Protein AF-A0A537L1P7-F1 (afdb_monomer_lite)

Structure (mmCIF, N/CA/C/O backbone):
data_AF-A0A537L1P7-F1
#
_entry.id   AF-A0A537L1P7-F1
#
loop_
_atom_site.group_PDB
_atom_site.id
_atom_site.type_symbol
_atom_site.label_atom_id
_atom_site.label_alt_id
_atom_site.label_comp_id
_atom_site.label_asym_id
_atom_site.label_entity_id
_atom_site.label_seq_id
_atom_site.pdbx_PDB_ins_code
_atom_site.Cartn_x
_atom_site.Cartn_y
_atom_site.Cartn_z
_atom_site.occupancy
_atom_site.B_iso_or_equiv
_atom_site.auth_seq_id
_atom_site.auth_comp_id
_atom_site.auth_asym_id
_atom_site.auth_atom_id
_atom_site.pdbx_PDB_model_num
ATOM 1 N N . MET A 1 1 ? -12.212 50.849 -47.424 1.00 45.28 1 MET A N 1
ATOM 2 C CA . MET A 1 1 ? -11.414 49.731 -46.872 1.00 45.28 1 MET A CA 1
ATOM 3 C C . MET A 1 1 ? -10.154 50.328 -46.261 1.00 45.28 1 MET A C 1
ATOM 5 O O . MET A 1 1 ? -9.350 50.866 -47.006 1.00 45.28 1 MET A O 1
ATOM 9 N N . ALA A 1 2 ? -10.036 50.374 -44.932 1.00 50.75 2 ALA A N 1
ATOM 10 C CA . ALA A 1 2 ? -8.919 51.045 -44.259 1.00 50.75 2 ALA A CA 1
ATOM 11 C C . ALA A 1 2 ? -7.825 50.034 -43.878 1.00 50.75 2 ALA A C 1
ATOM 13 O O . ALA A 1 2 ? -8.076 49.097 -43.120 1.00 50.75 2 ALA A O 1
ATOM 14 N N . LEU A 1 3 ? -6.625 50.243 -44.423 1.00 60.22 3 LEU A N 1
ATOM 15 C CA . LEU A 1 3 ? -5.389 49.530 -44.101 1.00 60.22 3 LEU A CA 1
ATOM 16 C C . LEU A 1 3 ? -4.932 49.916 -42.686 1.00 60.22 3 LEU A C 1
ATOM 18 O O . LEU A 1 3 ? -4.795 51.102 -42.387 1.00 60.22 3 LEU A O 1
ATOM 22 N N . ARG A 1 4 ? -4.678 48.932 -41.815 1.00 58.47 4 ARG A N 1
ATOM 23 C CA . ARG A 1 4 ? -4.035 49.171 -40.512 1.00 58.47 4 ARG A CA 1
ATOM 24 C C . ARG A 1 4 ? -2.513 48.997 -40.651 1.00 58.47 4 ARG A C 1
ATOM 26 O O . ARG A 1 4 ? -2.092 47.979 -41.197 1.00 58.47 4 ARG A O 1
ATOM 33 N N . PRO A 1 5 ? -1.692 49.957 -40.186 1.00 54.78 5 PRO A N 1
ATOM 34 C CA . PRO A 1 5 ? -0.239 49.901 -40.324 1.00 54.78 5 PRO A CA 1
ATOM 35 C C . PRO A 1 5 ? 0.422 48.920 -39.343 1.00 54.78 5 PRO A C 1
ATOM 37 O O . PRO A 1 5 ? -0.018 48.750 -38.206 1.00 54.78 5 PRO A O 1
ATOM 40 N N . ALA A 1 6 ? 1.515 48.309 -39.810 1.00 58.06 6 ALA A N 1
ATOM 41 C CA . ALA A 1 6 ? 2.354 47.362 -39.086 1.00 58.06 6 ALA A CA 1
ATOM 42 C C . ALA A 1 6 ? 2.992 47.983 -37.833 1.00 58.06 6 ALA A C 1
ATOM 44 O O . ALA A 1 6 ? 3.644 49.030 -37.885 1.00 58.06 6 ALA A O 1
ATOM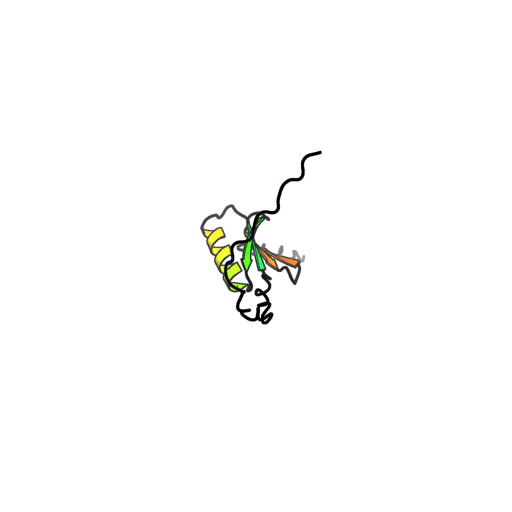 45 N N . THR A 1 7 ? 2.829 47.307 -36.699 1.00 55.47 7 THR A N 1
ATOM 46 C CA . THR A 1 7 ? 3.464 47.668 -35.431 1.00 55.47 7 THR A CA 1
ATOM 47 C C . THR A 1 7 ? 4.912 47.173 -35.436 1.00 55.47 7 THR A C 1
ATOM 49 O O . THR A 1 7 ? 5.176 45.988 -35.621 1.00 55.47 7 THR A O 1
ATOM 52 N N . LYS A 1 8 ? 5.861 48.098 -35.263 1.00 51.09 8 LYS A N 1
ATOM 53 C CA . LYS A 1 8 ? 7.302 47.827 -35.170 1.00 51.09 8 LYS A CA 1
ATOM 54 C C . LYS A 1 8 ? 7.605 46.966 -33.937 1.00 51.09 8 LYS A C 1
ATOM 56 O O . LYS A 1 8 ? 7.298 47.372 -32.819 1.00 51.09 8 LYS A O 1
ATOM 61 N N . MET A 1 9 ? 8.250 45.818 -34.151 1.00 45.19 9 MET A N 1
ATOM 62 C CA . MET A 1 9 ? 8.900 45.032 -33.099 1.00 45.19 9 MET A CA 1
ATOM 63 C C . MET A 1 9 ? 9.978 45.879 -32.410 1.00 45.19 9 MET A C 1
ATOM 65 O O . MET A 1 9 ? 10.794 46.518 -33.077 1.00 45.19 9 MET A O 1
ATOM 69 N N . LYS A 1 10 ? 10.001 45.855 -31.074 1.00 40.78 10 LYS A N 1
ATOM 70 C CA . LYS A 1 10 ? 11.146 46.283 -30.266 1.00 40.78 10 LYS A CA 1
ATOM 71 C C . LYS A 1 10 ? 11.672 45.054 -29.526 1.00 40.78 10 LYS A C 1
ATOM 73 O O . LYS A 1 10 ? 10.900 44.301 -28.942 1.00 40.78 10 LYS A O 1
ATOM 78 N N . ALA A 1 11 ? 12.974 44.852 -29.674 1.00 47.19 11 ALA A N 1
ATOM 79 C CA . ALA A 1 11 ? 13.737 43.657 -29.357 1.00 47.19 11 ALA A CA 1
ATOM 80 C C . ALA A 1 11 ? 13.741 43.257 -27.873 1.00 47.19 11 ALA A C 1
ATOM 82 O O . ALA A 1 11 ? 13.735 44.124 -26.997 1.00 47.19 11 ALA A O 1
ATOM 83 N N . LYS A 1 12 ? 13.914 41.952 -27.624 1.00 39.56 12 LYS A N 1
ATOM 84 C CA . LYS A 1 12 ? 14.741 41.460 -26.519 1.00 39.56 12 LYS A CA 1
ATOM 85 C C . LYS A 1 12 ? 15.386 40.113 -26.882 1.00 39.56 12 LYS A C 1
ATOM 87 O O . LYS A 1 12 ? 14.669 39.150 -27.098 1.00 39.56 12 LYS A O 1
ATOM 92 N N . GLU A 1 13 ? 16.720 40.153 -26.953 1.00 43.12 13 GLU A N 1
ATOM 93 C CA . GLU A 1 13 ? 17.728 39.090 -26.769 1.00 43.12 13 GLU A CA 1
ATOM 94 C C . GLU A 1 13 ? 17.557 37.740 -27.508 1.00 43.12 13 GLU A C 1
ATOM 96 O O . GLU A 1 13 ? 16.608 37.008 -27.230 1.00 43.12 13 GLU A O 1
ATOM 101 N N . PRO A 1 14 ? 18.511 37.329 -28.372 1.00 43.44 14 PRO A N 1
ATOM 102 C CA . PRO A 1 14 ? 18.578 35.951 -28.834 1.00 43.44 14 PRO A CA 1
ATOM 103 C C . PRO A 1 14 ? 19.054 35.056 -27.686 1.00 43.44 14 PRO A C 1
ATOM 105 O O . PRO A 1 14 ? 20.199 35.115 -27.244 1.00 43.44 14 PRO A O 1
ATOM 108 N N . GLU A 1 15 ? 18.105 34.276 -27.183 1.00 50.84 15 GLU A N 1
ATOM 109 C CA . GLU A 1 15 ? 18.220 32.854 -26.865 1.00 50.84 15 GLU A CA 1
ATOM 110 C C . GLU A 1 15 ? 19.630 32.287 -27.103 1.00 50.84 15 GLU A C 1
ATOM 112 O O . GLU A 1 15 ? 19.950 31.762 -28.167 1.00 50.84 15 GLU A O 1
ATOM 117 N N . ILE A 1 16 ? 20.493 32.403 -26.090 1.00 46.72 16 ILE A N 1
ATOM 118 C CA . ILE A 1 16 ? 21.641 31.512 -25.984 1.00 46.72 16 ILE A CA 1
ATOM 119 C C . ILE A 1 16 ? 21.026 30.171 -25.623 1.00 46.72 16 ILE A C 1
ATOM 121 O O . ILE A 1 16 ? 20.604 29.957 -24.483 1.00 46.72 16 ILE A O 1
ATOM 125 N N . GLU A 1 17 ? 20.910 29.328 -26.649 1.00 54.50 17 GLU A N 1
ATOM 126 C CA . GLU A 1 17 ? 20.679 27.897 -26.560 1.00 54.50 17 GLU A CA 1
ATOM 127 C C . GLU A 1 17 ? 21.530 27.348 -25.416 1.00 54.50 17 GLU A C 1
ATOM 129 O O . GLU A 1 17 ? 22.716 27.055 -25.552 1.00 54.50 17 GLU A O 1
ATOM 134 N N . THR A 1 18 ? 20.906 27.206 -24.252 1.00 49.59 18 THR A N 1
ATOM 135 C CA . THR A 1 18 ? 21.300 26.126 -23.369 1.00 49.59 18 THR A CA 1
ATOM 136 C C . THR A 1 18 ? 20.930 24.879 -24.152 1.00 49.59 18 THR A C 1
ATOM 138 O O . THR A 1 18 ? 19.759 24.743 -24.528 1.00 49.59 18 THR A O 1
ATOM 141 N N . PRO A 1 19 ? 21.890 23.993 -24.473 1.00 46.09 19 PRO A N 1
ATOM 142 C CA . PRO A 1 19 ? 21.541 22.703 -25.022 1.00 46.09 19 PRO A CA 1
ATOM 143 C C . PRO A 1 19 ? 20.528 22.112 -24.049 1.00 46.09 19 PRO A C 1
ATOM 145 O O . PRO A 1 19 ? 20.842 21.884 -22.878 1.00 46.09 19 PRO A O 1
ATOM 148 N N . ARG A 1 20 ? 19.279 21.962 -24.502 1.00 46.88 20 ARG A N 1
ATOM 149 C CA . ARG A 1 20 ? 18.295 21.130 -23.821 1.00 46.88 20 ARG A CA 1
ATOM 150 C C . ARG A 1 20 ? 18.825 19.734 -23.983 1.00 46.88 20 ARG A C 1
ATOM 152 O O . ARG A 1 20 ? 18.495 19.046 -24.940 1.00 46.88 20 ARG A O 1
ATOM 159 N N . ASP A 1 21 ? 19.740 19.401 -23.100 1.00 49.72 21 ASP A N 1
ATOM 160 C CA . ASP A 1 21 ? 20.311 18.098 -22.984 1.00 49.72 21 ASP A CA 1
ATOM 161 C C . ASP A 1 21 ? 19.125 17.130 -22.798 1.00 49.72 21 ASP A C 1
ATOM 163 O O . ASP A 1 21 ? 18.397 17.226 -21.805 1.00 49.72 21 ASP A O 1
ATOM 167 N N . PRO A 1 22 ? 18.819 16.267 -23.786 1.00 52.62 22 PRO A N 1
ATOM 168 C CA . PRO A 1 22 ? 17.754 15.293 -23.657 1.00 52.62 22 PRO A CA 1
ATOM 169 C C . PRO A 1 22 ? 18.291 14.053 -22.933 1.00 52.62 22 PRO A C 1
ATOM 171 O O . PRO A 1 22 ? 17.852 12.938 -23.216 1.00 52.62 22 PRO A O 1
ATOM 174 N N . THR A 1 23 ? 19.273 14.193 -22.040 1.00 51.16 23 THR A N 1
ATOM 175 C CA . THR A 1 23 ? 19.767 13.067 -21.265 1.00 51.16 23 THR A CA 1
ATOM 176 C C . THR A 1 23 ? 18.984 12.971 -19.968 1.00 51.16 23 THR A C 1
ATOM 178 O O . THR A 1 23 ? 18.800 13.913 -19.200 1.00 51.16 23 THR A O 1
ATOM 181 N N . HIS A 1 24 ? 18.498 11.755 -19.741 1.00 52.75 24 HIS A N 1
ATOM 182 C CA . HIS A 1 24 ? 17.816 11.314 -18.539 1.00 52.75 24 HIS A CA 1
ATOM 183 C C . HIS A 1 24 ? 16.347 11.750 -18.453 1.00 52.75 24 HIS A C 1
ATOM 185 O O . HIS A 1 24 ? 15.913 12.445 -17.534 1.00 52.75 24 HIS A O 1
ATOM 191 N N . GLN A 1 25 ? 15.524 11.094 -19.283 1.00 61.12 25 GLN A N 1
ATOM 192 C CA . GLN A 1 25 ? 14.426 10.303 -18.716 1.00 61.12 25 GLN A CA 1
ATOM 193 C C . GLN A 1 25 ? 14.973 9.547 -17.493 1.00 61.12 25 GLN A C 1
ATOM 195 O O . GLN A 1 25 ? 15.423 8.405 -17.591 1.00 61.12 25 GLN A O 1
ATOM 200 N N . ARG A 1 26 ? 15.027 10.196 -16.326 1.00 51.62 26 ARG A N 1
ATOM 201 C CA . ARG A 1 26 ? 15.175 9.485 -15.066 1.00 51.62 26 ARG A CA 1
ATOM 202 C C . ARG A 1 26 ? 13.937 8.616 -15.032 1.00 51.62 26 ARG A C 1
ATOM 204 O O . ARG A 1 26 ? 12.847 9.150 -14.836 1.00 51.62 26 ARG A O 1
ATOM 211 N N . LYS A 1 27 ? 14.097 7.322 -15.338 1.00 55.16 27 LYS A N 1
ATOM 212 C CA . LYS A 1 27 ? 13.103 6.293 -15.048 1.00 55.16 27 LYS A CA 1
ATOM 213 C C . LYS A 1 27 ? 12.642 6.605 -13.634 1.00 55.16 27 LYS A C 1
ATOM 215 O O . LYS A 1 27 ? 13.416 6.429 -12.693 1.00 55.16 27 LYS A O 1
ATOM 220 N N . LYS A 1 28 ? 11.460 7.217 -13.495 1.00 59.12 28 LYS A N 1
ATOM 221 C CA . LYS A 1 28 ? 10.843 7.359 -12.181 1.00 59.12 28 LYS A CA 1
ATOM 222 C C . LYS A 1 28 ? 10.823 5.928 -11.659 1.00 59.12 28 LYS A C 1
ATOM 224 O O . LYS A 1 28 ? 10.426 5.065 -12.445 1.00 59.12 28 LYS A O 1
ATOM 229 N N . PRO A 1 29 ? 11.374 5.656 -10.465 1.00 57.69 29 PRO A N 1
ATOM 230 C CA . PRO A 1 29 ? 11.396 4.298 -9.952 1.00 57.69 29 PRO A CA 1
ATOM 231 C C . PRO A 1 29 ? 9.963 3.797 -10.064 1.00 57.69 29 PRO A C 1
ATOM 233 O O . PRO A 1 29 ? 9.063 4.457 -9.548 1.00 57.69 29 PRO A O 1
ATOM 236 N N . GLU A 1 30 ? 9.760 2.769 -10.890 1.00 64.06 30 GLU A N 1
ATOM 237 C CA . GLU A 1 30 ? 8.430 2.283 -11.233 1.00 64.06 30 GLU A CA 1
ATOM 238 C C . GLU A 1 30 ? 7.728 2.038 -9.905 1.00 64.06 30 GLU A C 1
ATOM 240 O O . GLU A 1 30 ? 8.225 1.278 -9.071 1.00 64.06 30 GLU A O 1
ATOM 245 N N . GLU A 1 31 ? 6.673 2.808 -9.636 1.00 77.06 31 GLU A N 1
ATOM 246 C CA . GLU A 1 31 ? 5.970 2.764 -8.362 1.00 77.06 31 GLU A CA 1
ATOM 247 C C . GLU A 1 31 ? 5.173 1.460 -8.327 1.00 77.06 31 GLU A C 1
ATOM 249 O O . GLU A 1 31 ? 3.972 1.431 -8.592 1.00 77.06 31 GLU A O 1
ATOM 254 N N . ARG A 1 32 ? 5.898 0.365 -8.087 1.00 89.31 32 ARG A N 1
ATOM 255 C CA . ARG A 1 32 ? 5.432 -1.010 -8.187 1.00 89.31 32 ARG A CA 1
ATOM 256 C C . ARG A 1 32 ? 4.336 -1.289 -7.174 1.00 89.31 32 ARG A C 1
ATOM 258 O O . ARG A 1 32 ? 3.368 -1.958 -7.513 1.00 89.31 32 ARG A O 1
ATOM 265 N N . TYR A 1 33 ? 4.473 -0.758 -5.963 1.00 91.50 33 TYR A N 1
ATOM 266 C CA . TYR A 1 33 ? 3.609 -1.069 -4.833 1.00 91.50 33 TYR A CA 1
ATOM 267 C C . TYR A 1 33 ? 2.676 0.094 -4.519 1.00 91.50 33 TYR A C 1
ATOM 269 O O . TYR A 1 33 ? 3.118 1.198 -4.209 1.00 91.50 33 TYR A O 1
ATOM 277 N N . TRP A 1 34 ? 1.372 -0.138 -4.548 1.00 92.50 34 TRP A N 1
ATOM 278 C CA . TRP A 1 34 ? 0.354 0.847 -4.203 1.00 92.50 34 TRP A CA 1
ATOM 279 C C . TRP A 1 34 ? -0.283 0.485 -2.872 1.00 92.50 34 TRP A C 1
ATOM 281 O O . TRP A 1 34 ? -0.903 -0.563 -2.725 1.00 92.50 34 TRP A O 1
ATOM 291 N N . LEU A 1 35 ? -0.169 1.379 -1.898 1.00 94.19 35 LEU A N 1
ATOM 292 C CA . LEU A 1 35 ? -0.870 1.250 -0.634 1.00 94.19 35 LEU A CA 1
ATOM 293 C C . LEU A 1 35 ? -2.325 1.677 -0.823 1.00 94.19 35 LEU A C 1
ATOM 295 O O . LEU A 1 35 ? -2.625 2.853 -1.060 1.00 94.19 35 LEU A O 1
ATOM 299 N N . GLN A 1 36 ? -3.221 0.710 -0.707 1.00 94.19 36 GLN A N 1
ATOM 300 C CA . GLN A 1 36 ? -4.657 0.878 -0.801 1.00 94.19 36 GLN A CA 1
ATOM 301 C C . GLN A 1 36 ? -5.278 0.880 0.596 1.00 94.19 36 GLN A C 1
ATOM 303 O O . GLN A 1 36 ? -5.014 0.007 1.419 1.00 94.19 36 GLN A O 1
ATOM 308 N N . VAL A 1 37 ? -6.126 1.869 0.855 1.00 92.88 37 VAL A N 1
ATOM 309 C CA . VAL A 1 37 ? -6.970 1.938 2.051 1.00 92.88 37 VAL A CA 1
ATOM 310 C C . VAL A 1 37 ? -8.411 1.917 1.577 1.00 92.88 37 VAL A C 1
ATOM 312 O O . VAL A 1 37 ? -8.792 2.757 0.764 1.00 92.88 37 VAL A O 1
ATOM 315 N N . ASP A 1 38 ? -9.184 0.927 2.016 1.00 90.12 38 ASP A N 1
ATOM 316 C CA . ASP A 1 38 ? -10.563 0.688 1.572 1.00 90.12 38 ASP A CA 1
ATOM 317 C C . ASP A 1 38 ? -10.693 0.666 0.037 1.00 90.12 38 ASP A C 1
ATOM 319 O O . ASP A 1 38 ? -11.588 1.264 -0.557 1.00 90.12 38 ASP A O 1
ATOM 323 N N . ARG A 1 39 ? -9.755 -0.030 -0.624 1.00 87.19 39 ARG A N 1
ATOM 324 C CA . ARG A 1 39 ? -9.638 -0.148 -2.095 1.00 87.19 39 ARG A CA 1
ATOM 325 C C . ARG A 1 39 ? -9.307 1.163 -2.823 1.00 87.19 39 ARG A C 1
ATOM 327 O O . ARG A 1 39 ? -9.275 1.184 -4.051 1.00 87.19 39 ARG A O 1
ATOM 334 N N . GLN A 1 40 ? -9.009 2.240 -2.100 1.00 91.88 40 GLN A N 1
ATOM 335 C CA . GLN A 1 40 ? -8.532 3.496 -2.669 1.00 91.88 40 GLN A CA 1
ATOM 336 C C . GLN A 1 40 ? -7.009 3.591 -2.554 1.00 91.88 40 GLN A C 1
ATOM 338 O O . GLN A 1 40 ? -6.460 3.521 -1.456 1.00 91.88 40 GLN A O 1
ATOM 343 N N . THR A 1 41 ? -6.320 3.823 -3.672 1.00 90.50 41 THR A N 1
ATOM 344 C CA . THR A 1 41 ? -4.875 4.082 -3.669 1.00 90.50 41 THR A CA 1
ATOM 345 C C . THR A 1 41 ? -4.577 5.387 -2.929 1.00 90.50 41 THR A C 1
ATOM 347 O O . THR A 1 41 ? -4.980 6.463 -3.368 1.00 90.50 41 THR A O 1
ATOM 350 N N . LYS A 1 42 ? -3.883 5.296 -1.791 1.00 89.50 42 LYS A N 1
ATOM 351 C CA . LYS A 1 42 ? -3.476 6.453 -0.978 1.00 89.50 42 LYS A CA 1
ATOM 352 C C . LYS A 1 42 ? -2.064 6.910 -1.294 1.00 89.50 42 LYS A C 1
ATOM 354 O O . LYS A 1 42 ? -1.801 8.109 -1.324 1.00 89.50 42 LYS A O 1
ATOM 359 N N . LYS A 1 43 ? -1.154 5.956 -1.469 1.00 88.69 43 LYS A N 1
ATOM 360 C CA . LYS A 1 43 ? 0.261 6.200 -1.741 1.00 88.69 43 LYS A CA 1
ATOM 361 C C . LYS A 1 43 ? 0.801 5.122 -2.657 1.00 88.69 43 LYS A C 1
ATOM 363 O O . LYS A 1 43 ? 0.303 4.001 -2.668 1.00 88.69 43 LYS A O 1
ATOM 368 N N . SER A 1 44 ? 1.846 5.469 -3.377 1.00 89.44 44 SER A N 1
ATOM 369 C CA . SER A 1 44 ? 2.575 4.587 -4.265 1.00 89.44 44 SER A CA 1
ATOM 370 C C . SER A 1 44 ? 4.047 4.581 -3.845 1.00 89.44 44 SER A C 1
ATOM 372 O O . SER A 1 44 ? 4.578 5.571 -3.338 1.00 89.44 44 SER A O 1
ATOM 374 N N . PHE A 1 45 ? 4.680 3.420 -3.951 1.00 89.94 45 PHE A N 1
ATOM 375 C CA . PHE A 1 45 ? 6.009 3.129 -3.435 1.00 89.94 45 PHE A CA 1
ATOM 376 C C . PHE A 1 45 ? 6.769 2.270 -4.445 1.00 89.94 45 PHE A C 1
ATOM 378 O O . PHE A 1 45 ? 6.198 1.418 -5.123 1.00 89.94 45 PHE A O 1
ATOM 385 N N . ALA A 1 46 ? 8.083 2.465 -4.518 1.00 88.75 46 ALA A N 1
ATOM 386 C CA . ALA A 1 46 ? 8.954 1.653 -5.367 1.00 88.75 46 ALA A CA 1
ATOM 387 C C . ALA A 1 46 ? 9.311 0.295 -4.735 1.00 88.75 46 ALA A C 1
ATOM 389 O O . ALA A 1 46 ? 9.637 -0.656 -5.439 1.00 88.75 46 ALA A O 1
ATOM 390 N N . THR A 1 47 ? 9.265 0.196 -3.403 1.00 88.12 47 THR A N 1
ATOM 391 C CA . THR A 1 47 ? 9.680 -0.988 -2.641 1.00 88.12 47 THR A CA 1
ATOM 392 C C . THR A 1 47 ? 8.612 -1.402 -1.625 1.00 88.12 47 THR A C 1
ATOM 394 O O . THR A 1 47 ? 7.829 -0.575 -1.158 1.00 88.12 47 THR A O 1
ATOM 397 N N . LEU A 1 48 ? 8.587 -2.694 -1.283 1.00 87.12 48 LEU A N 1
ATOM 398 C CA . LEU A 1 48 ? 7.614 -3.283 -0.357 1.00 87.12 48 LEU A CA 1
ATOM 399 C C . LEU A 1 48 ? 7.781 -2.818 1.106 1.00 87.12 48 LEU A C 1
ATOM 401 O O . LEU A 1 48 ? 6.769 -2.465 1.709 1.00 87.12 48 LEU A O 1
ATOM 405 N N . PRO A 1 49 ? 9.000 -2.744 1.687 1.00 90.06 49 PRO A N 1
ATOM 406 C CA . PRO A 1 49 ? 9.176 -2.369 3.094 1.00 90.06 49 PRO A CA 1
ATOM 407 C C . PRO A 1 49 ? 8.516 -1.036 3.501 1.00 90.06 49 PRO A C 1
ATOM 409 O O . PRO A 1 49 ? 7.743 -1.039 4.458 1.00 90.06 49 PRO A O 1
ATOM 412 N N . PRO A 1 50 ? 8.702 0.090 2.776 1.00 89.44 50 PRO A N 1
ATOM 413 C CA . PRO A 1 50 ? 8.056 1.349 3.149 1.00 89.44 50 PRO A CA 1
ATOM 414 C C . PRO A 1 50 ? 6.536 1.329 2.938 1.00 89.44 50 PRO A C 1
ATOM 416 O O . PRO A 1 50 ? 5.812 2.021 3.655 1.00 89.44 50 PRO A O 1
ATOM 419 N N . ALA A 1 51 ? 6.034 0.539 1.982 1.00 89.56 51 ALA A N 1
ATOM 420 C CA . ALA A 1 51 ? 4.597 0.350 1.803 1.00 89.56 51 ALA A CA 1
ATOM 421 C C . ALA A 1 51 ? 3.988 -0.405 2.996 1.00 89.56 51 ALA A C 1
ATOM 423 O O . ALA A 1 51 ? 2.911 -0.036 3.468 1.00 89.56 51 ALA A O 1
ATOM 424 N N . GLN A 1 52 ? 4.700 -1.410 3.515 1.00 90.94 52 GLN A N 1
ATOM 425 C CA . GLN A 1 52 ? 4.301 -2.174 4.695 1.00 90.94 52 GLN A CA 1
ATOM 426 C C . GLN A 1 52 ? 4.312 -1.319 5.960 1.00 90.94 52 GLN A C 1
ATOM 428 O O . GLN A 1 52 ? 3.292 -1.254 6.642 1.00 90.94 52 GLN A O 1
ATOM 433 N N . GLU A 1 53 ? 5.393 -0.587 6.230 1.00 92.12 53 GLU A N 1
ATOM 434 C CA . GLU A 1 53 ? 5.470 0.313 7.389 1.00 92.12 53 GLU A CA 1
ATOM 435 C C . GLU A 1 53 ? 4.362 1.375 7.366 1.00 92.12 53 GLU A C 1
ATOM 437 O O . GLU A 1 53 ? 3.688 1.613 8.372 1.00 92.12 53 GLU A O 1
ATOM 442 N N . ALA A 1 54 ? 4.121 1.990 6.202 1.00 91.25 54 ALA A N 1
ATOM 443 C CA . ALA A 1 54 ? 3.039 2.953 6.039 1.00 91.25 54 ALA A CA 1
ATOM 444 C C . ALA A 1 54 ? 1.663 2.307 6.258 1.00 91.25 54 ALA A C 1
ATOM 446 O O . ALA A 1 54 ? 0.787 2.922 6.870 1.00 91.25 54 ALA A O 1
ATOM 447 N N . GLY A 1 55 ? 1.473 1.072 5.790 1.00 91.69 55 GLY A N 1
ATOM 448 C CA . GLY A 1 55 ? 0.236 0.330 5.987 1.00 91.69 55 GLY A CA 1
ATOM 449 C C . GLY A 1 55 ? -0.018 -0.034 7.449 1.00 91.69 55 GLY A C 1
ATOM 450 O O . GLY A 1 55 ? -1.123 0.172 7.952 1.00 91.69 55 GLY A O 1
ATOM 451 N N . GLU A 1 56 ? 1.009 -0.497 8.160 1.00 91.50 56 GLU A N 1
ATOM 452 C CA . GLU A 1 56 ? 0.936 -0.806 9.590 1.00 91.50 56 GLU A CA 1
ATOM 453 C C . GLU A 1 56 ? 0.631 0.438 10.425 1.00 91.50 56 GLU A C 1
ATOM 455 O O . GLU A 1 56 ? -0.176 0.381 11.353 1.00 91.50 56 GLU A O 1
ATOM 460 N N . LEU A 1 57 ? 1.240 1.579 10.091 1.00 92.50 57 LEU A N 1
ATOM 461 C CA . LEU A 1 57 ? 0.998 2.837 10.791 1.00 92.50 57 LEU A CA 1
ATOM 462 C C . LEU A 1 57 ? -0.454 3.308 10.620 1.00 92.50 57 LEU A C 1
ATOM 464 O O . LEU A 1 57 ? -1.086 3.717 11.595 1.00 92.50 57 LEU A O 1
ATOM 468 N N . ILE A 1 58 ? -1.010 3.182 9.410 1.00 90.12 58 ILE A N 1
ATOM 469 C CA . ILE A 1 58 ? -2.426 3.478 9.147 1.00 90.12 58 ILE A CA 1
ATOM 470 C C . ILE A 1 58 ? -3.328 2.508 9.907 1.00 90.12 58 ILE A C 1
ATOM 472 O O . ILE A 1 58 ? -4.292 2.950 10.524 1.00 90.12 58 ILE A O 1
ATOM 476 N N . LYS A 1 59 ? -3.014 1.209 9.913 1.00 89.56 59 LYS A N 1
ATOM 477 C CA . LYS A 1 59 ? -3.825 0.200 10.605 1.00 89.56 59 LYS A CA 1
ATOM 478 C C . LYS A 1 59 ? -3.827 0.400 12.124 1.00 89.56 59 LYS A C 1
ATOM 480 O O . LYS A 1 59 ? -4.869 0.238 12.752 1.00 89.56 59 LYS A O 1
ATOM 485 N N . LYS A 1 60 ? -2.697 0.822 12.705 1.00 89.69 60 LYS A N 1
ATOM 486 C CA . LYS A 1 60 ? -2.585 1.206 14.125 1.00 89.69 60 LYS A CA 1
ATOM 487 C C . LYS A 1 60 ? -3.407 2.456 14.450 1.00 89.69 60 LYS A C 1
ATOM 489 O O . LYS A 1 60 ? -4.076 2.486 15.477 1.00 89.69 60 LYS A O 1
ATOM 494 N N . ALA A 1 61 ? -3.374 3.473 13.586 1.00 92.06 61 ALA A N 1
ATOM 495 C CA . ALA A 1 61 ? -4.145 4.705 13.773 1.00 92.06 61 ALA A CA 1
ATOM 496 C C . ALA A 1 61 ? -5.654 4.509 13.534 1.00 92.06 61 ALA A C 1
ATOM 498 O O . ALA A 1 61 ? -6.482 5.143 14.188 1.00 92.06 61 ALA A O 1
ATOM 499 N N . HIS A 1 62 ? -6.012 3.625 12.604 1.00 90.44 62 HIS A N 1
ATOM 500 C CA . HIS A 1 62 ? -7.378 3.374 12.164 1.00 90.44 62 HIS A CA 1
ATOM 501 C C . HIS A 1 62 ? -7.636 1.859 12.053 1.00 90.44 62 HIS A C 1
ATOM 503 O O . HIS A 1 62 ? -7.589 1.295 10.962 1.00 90.44 62 HIS A O 1
ATOM 509 N N . PRO A 1 63 ? -7.967 1.166 13.157 1.00 87.88 63 PRO A N 1
ATOM 510 C CA . PRO A 1 63 ? -8.180 -0.285 13.138 1.00 87.88 63 PRO A CA 1
ATOM 511 C C . PRO A 1 63 ? -9.336 -0.732 12.234 1.00 87.88 63 PRO A C 1
ATOM 513 O O . PRO A 1 63 ? -9.322 -1.846 11.713 1.00 87.88 63 PRO A O 1
ATOM 516 N N . VAL A 1 64 ? -10.322 0.148 12.029 1.00 89.75 64 VAL A N 1
ATOM 517 C CA . VAL A 1 64 ? -11.531 -0.117 11.237 1.00 89.75 64 VAL A CA 1
ATOM 518 C C . VAL A 1 64 ? -11.243 -0.204 9.735 1.00 89.75 64 VAL A C 1
ATOM 520 O O . VAL A 1 64 ? -11.934 -0.945 9.043 1.00 89.75 64 VAL A O 1
ATOM 523 N N . VAL A 1 65 ? -10.232 0.505 9.216 1.00 90.75 65 VAL A N 1
ATOM 524 C CA . VAL A 1 65 ? -9.993 0.548 7.762 1.00 90.75 65 VAL A CA 1
ATOM 525 C C . VAL A 1 65 ? -9.268 -0.704 7.280 1.00 90.75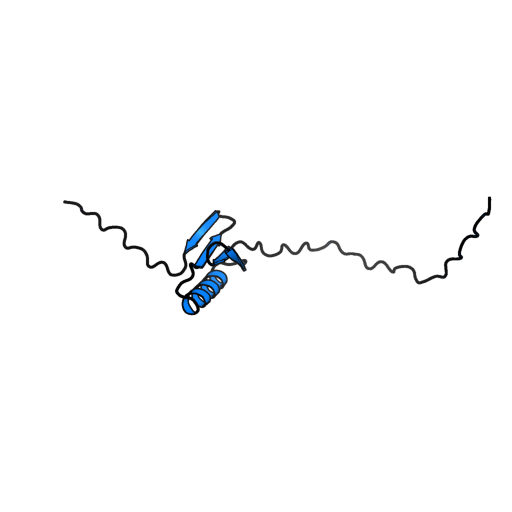 65 VAL A C 1
ATOM 527 O O . VAL A 1 65 ? -8.415 -1.271 7.977 1.00 90.75 65 VAL A O 1
ATOM 530 N N . GLN A 1 66 ? -9.584 -1.144 6.067 1.00 90.94 66 GLN A N 1
ATOM 531 C CA . GLN A 1 66 ? -8.870 -2.231 5.412 1.00 90.94 66 GLN A CA 1
ATOM 532 C C . GLN A 1 66 ? -7.655 -1.658 4.686 1.00 90.94 66 GLN A C 1
ATOM 534 O O . GLN A 1 66 ? -7.794 -0.812 3.805 1.00 90.94 66 GLN A O 1
ATOM 539 N N . VAL A 1 67 ? -6.461 -2.126 5.050 1.00 93.56 67 VAL A N 1
ATOM 540 C CA . VAL A 1 67 ? -5.206 -1.684 4.436 1.00 93.56 67 VAL A CA 1
ATOM 541 C C . VAL A 1 67 ? -4.605 -2.833 3.643 1.00 93.56 67 VAL A C 1
ATOM 543 O O . VAL A 1 67 ? -4.466 -3.942 4.159 1.00 93.56 67 VAL A O 1
ATOM 546 N N . SER A 1 68 ? -4.253 -2.577 2.389 1.00 93.56 68 SER A N 1
ATOM 547 C CA . SER A 1 68 ? -3.675 -3.576 1.501 1.00 93.56 68 SER A CA 1
ATOM 548 C C . SER A 1 68 ? -2.602 -2.972 0.598 1.00 93.56 68 SER A C 1
ATOM 550 O O . SER A 1 68 ? -2.625 -1.782 0.297 1.00 93.56 68 SER A O 1
ATOM 552 N N . ILE A 1 69 ? -1.629 -3.776 0.191 1.00 93.62 69 ILE A N 1
ATOM 553 C CA . ILE A 1 69 ? -0.559 -3.390 -0.724 1.00 93.62 69 ILE A CA 1
ATOM 554 C C . ILE A 1 69 ? -0.801 -4.110 -2.036 1.00 93.62 69 ILE A C 1
ATOM 556 O O . ILE A 1 69 ? -0.743 -5.334 -2.098 1.00 93.62 69 ILE A O 1
ATOM 560 N N . TYR A 1 70 ? -1.046 -3.336 -3.080 1.00 93.19 70 TYR A N 1
ATOM 561 C CA . TYR A 1 70 ? -1.196 -3.832 -4.432 1.00 93.19 70 TYR A CA 1
ATOM 562 C C . TYR A 1 70 ? 0.150 -3.791 -5.156 1.00 93.19 70 TYR A C 1
ATOM 564 O O . TYR A 1 70 ? 0.737 -2.720 -5.298 1.00 93.19 70 TYR A O 1
ATOM 572 N N . ASP A 1 71 ? 0.641 -4.936 -5.612 1.00 91.38 71 ASP A N 1
ATOM 573 C CA . ASP A 1 71 ? 1.769 -5.023 -6.534 1.00 91.38 71 ASP A CA 1
ATOM 574 C C . ASP A 1 71 ? 1.245 -4.909 -7.969 1.00 91.38 71 ASP A C 1
ATOM 576 O O . ASP A 1 71 ? 0.475 -5.745 -8.433 1.00 91.38 71 ASP A O 1
ATOM 580 N N . SER A 1 72 ? 1.649 -3.857 -8.674 1.00 88.12 72 SER A N 1
ATOM 581 C CA . SER A 1 72 ? 1.257 -3.592 -10.061 1.00 88.12 72 SER A CA 1
ATOM 582 C C . SER A 1 72 ? 1.951 -4.483 -11.093 1.00 88.12 72 SER A C 1
ATOM 584 O O . SER A 1 72 ? 1.462 -4.572 -12.217 1.00 88.12 72 SER 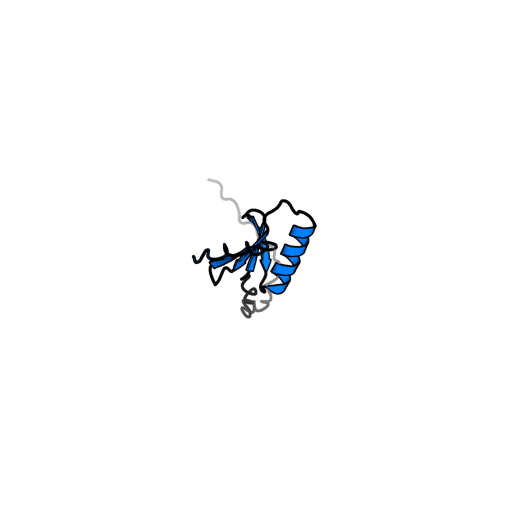A O 1
ATOM 586 N N . VAL A 1 73 ? 3.055 -5.143 -10.734 1.00 88.31 73 VAL A N 1
ATOM 587 C CA . VAL A 1 73 ? 3.778 -6.072 -11.616 1.00 88.31 73 VAL A CA 1
ATOM 588 C C . VAL A 1 73 ? 3.148 -7.456 -11.545 1.00 88.31 73 VAL A C 1
ATOM 590 O O . VAL A 1 73 ? 2.830 -8.040 -12.577 1.00 88.31 73 VAL A O 1
ATOM 593 N N . ASP A 1 74 ? 2.924 -7.956 -10.330 1.00 87.94 74 ASP A N 1
ATOM 594 C CA . ASP A 1 74 ? 2.311 -9.271 -10.116 1.00 87.94 74 ASP A CA 1
ATOM 595 C C . ASP A 1 74 ? 0.771 -9.215 -10.113 1.00 87.94 74 ASP A C 1
ATOM 597 O O . ASP A 1 74 ? 0.109 -10.251 -10.125 1.00 87.94 74 ASP A O 1
ATOM 601 N N . CYS A 1 75 ? 0.184 -8.011 -10.106 1.00 87.12 75 CYS A N 1
ATOM 602 C CA . CYS A 1 75 ? -1.256 -7.762 -9.952 1.00 87.12 75 CYS A CA 1
ATOM 603 C C . CYS A 1 75 ? -1.853 -8.411 -8.686 1.00 87.12 75 CYS A C 1
ATOM 605 O O . CYS A 1 75 ? -3.028 -8.785 -8.656 1.00 87.12 75 CYS A O 1
ATOM 607 N N . VAL A 1 76 ? -1.046 -8.545 -7.627 1.00 89.44 76 VAL A N 1
ATOM 608 C CA . VAL A 1 76 ? -1.419 -9.187 -6.357 1.00 89.44 76 VAL A CA 1
ATOM 609 C C . VAL A 1 76 ? -1.751 -8.132 -5.313 1.00 89.44 76 VAL A C 1
ATOM 611 O O . VAL A 1 76 ? -1.073 -7.116 -5.209 1.00 89.44 76 VAL A O 1
ATOM 614 N N . ASN A 1 77 ? -2.779 -8.386 -4.502 1.00 91.19 77 ASN A N 1
ATOM 615 C CA . ASN A 1 77 ? -3.127 -7.536 -3.370 1.00 91.19 77 ASN A CA 1
ATOM 616 C C . ASN A 1 77 ? -2.869 -8.255 -2.039 1.00 91.19 77 ASN A C 1
ATOM 618 O O . ASN A 1 77 ? -3.511 -9.262 -1.742 1.00 91.19 77 ASN A O 1
ATOM 622 N N . THR A 1 78 ? -1.971 -7.709 -1.225 1.00 91.38 78 THR A N 1
ATOM 623 C CA . THR A 1 78 ? -1.559 -8.268 0.068 1.00 91.38 78 THR A CA 1
ATOM 624 C C . THR A 1 78 ? -2.188 -7.474 1.206 1.00 91.38 78 THR A C 1
ATOM 626 O O . THR A 1 78 ? -1.974 -6.271 1.318 1.00 91.38 78 THR A O 1
ATOM 629 N N . LEU A 1 79 ? -2.964 -8.123 2.074 1.00 90.62 79 LEU A N 1
ATOM 630 C CA . LEU A 1 79 ? -3.625 -7.457 3.201 1.00 90.62 79 LEU A CA 1
ATOM 631 C C . LEU A 1 79 ? -2.678 -7.271 4.389 1.00 90.62 79 LEU A C 1
ATOM 633 O O . LEU A 1 79 ? -1.998 -8.205 4.801 1.00 90.62 79 LEU A O 1
ATOM 637 N N . ILE A 1 80 ? -2.677 -6.071 4.969 1.00 87.44 80 ILE 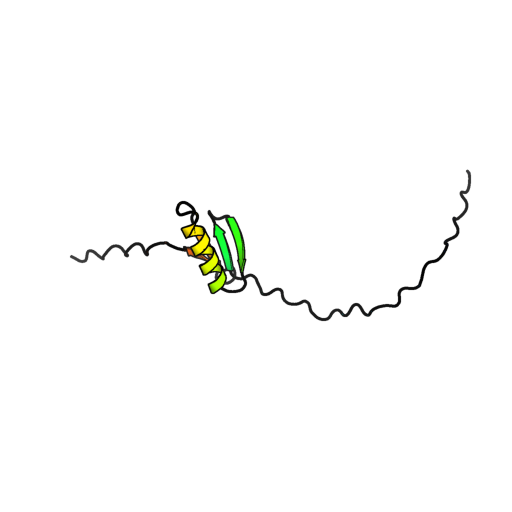A N 1
ATOM 638 C CA . ILE A 1 80 ? -1.886 -5.730 6.154 1.00 87.44 80 ILE A CA 1
ATOM 639 C C . ILE A 1 80 ? -2.752 -5.933 7.399 1.00 87.44 80 ILE A C 1
ATOM 641 O O . ILE A 1 80 ? -3.813 -5.319 7.537 1.00 87.44 80 ILE A O 1
ATOM 645 N N . GLY A 1 81 ? -2.287 -6.778 8.322 1.00 76.81 81 GLY A N 1
ATOM 646 C CA . GLY A 1 81 ? -2.987 -7.053 9.580 1.00 76.81 81 GLY A CA 1
ATOM 647 C C . GLY A 1 81 ? -4.191 -7.985 9.443 1.00 76.81 81 GLY A C 1
ATOM 648 O O . GLY A 1 81 ? -5.041 -7.999 10.327 1.00 76.81 81 GLY A O 1
ATOM 649 N N . AL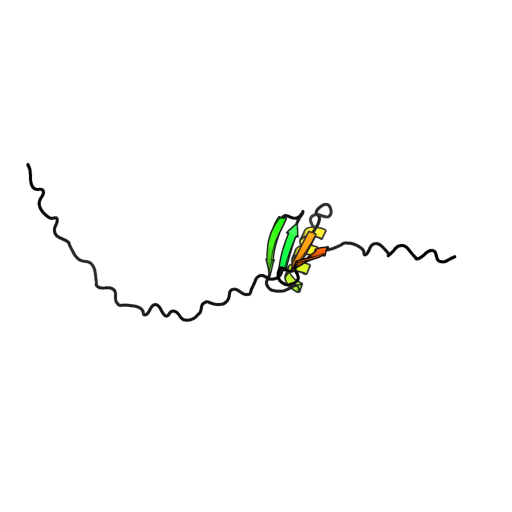A A 1 82 ? -4.284 -8.747 8.349 1.00 65.06 82 ALA A N 1
ATOM 650 C CA . ALA A 1 82 ? -5.047 -9.982 8.395 1.00 65.06 82 ALA A CA 1
ATOM 651 C C . ALA A 1 82 ? -4.239 -10.951 9.260 1.00 65.06 82 ALA A C 1
ATOM 653 O O . ALA A 1 82 ? -3.192 -11.436 8.826 1.00 65.06 82 ALA A O 1
ATOM 654 N N . ASP A 1 83 ? -4.702 -11.210 10.484 1.00 52.66 83 ASP A N 1
ATOM 655 C CA . ASP A 1 83 ? -4.341 -12.457 11.143 1.00 52.66 83 ASP A CA 1
ATOM 656 C C . ASP A 1 83 ? -4.629 -13.561 10.120 1.00 52.66 83 ASP A C 1
ATOM 658 O O . ASP A 1 83 ? -5.723 -13.553 9.535 1.00 52.66 83 ASP A O 1
ATOM 662 N N . PRO A 1 84 ? -3.664 -14.442 9.799 1.00 53.34 84 PRO A N 1
ATOM 663 C CA . PRO A 1 84 ? -3.959 -15.559 8.926 1.00 53.34 84 PRO A CA 1
ATOM 664 C C . PRO A 1 84 ? -5.154 -16.260 9.557 1.00 53.34 84 PRO A C 1
ATOM 666 O O . PRO A 1 84 ? -5.049 -16.754 10.679 1.00 53.34 84 PRO A O 1
ATOM 669 N N . ILE A 1 85 ? -6.307 -16.234 8.876 1.00 53.19 85 ILE A N 1
ATOM 670 C CA . ILE A 1 85 ? -7.435 -17.078 9.256 1.00 53.19 85 ILE A CA 1
ATOM 671 C C . ILE A 1 85 ? -6.800 -18.463 9.351 1.00 53.19 85 ILE A C 1
ATOM 673 O O . ILE A 1 85 ? -6.245 -18.903 8.335 1.00 53.19 85 ILE A O 1
ATOM 677 N N . PRO A 1 86 ? -6.751 -19.099 10.539 1.00 52.69 86 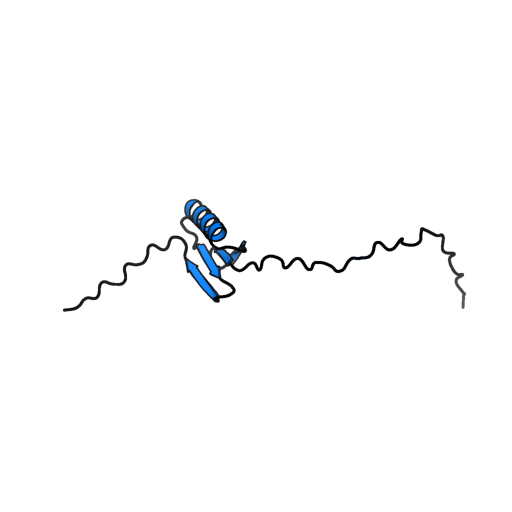PRO A N 1
ATOM 678 C CA . PRO A 1 86 ? -6.169 -20.420 10.637 1.00 52.69 86 PRO A CA 1
ATOM 679 C C . PRO A 1 86 ? -6.942 -21.253 9.628 1.00 52.69 86 PRO A C 1
ATOM 681 O O . PRO A 1 86 ? -8.171 -21.330 9.711 1.00 52.69 86 PRO A O 1
ATOM 684 N N . ALA A 1 87 ? -6.231 -21.749 8.608 1.00 60.12 87 ALA A N 1
ATOM 685 C CA . ALA A 1 87 ? -6.797 -22.636 7.606 1.00 60.12 87 ALA A CA 1
ATOM 686 C C . ALA A 1 87 ? -7.661 -23.640 8.372 1.00 60.12 87 ALA A C 1
ATOM 688 O O . ALA A 1 87 ? -7.153 -24.169 9.369 1.00 60.12 87 ALA A O 1
ATOM 689 N N . PRO A 1 88 ? -8.956 -23.801 8.025 1.00 59.38 88 PRO A N 1
ATOM 690 C CA . PRO A 1 88 ? -9.853 -24.635 8.805 1.00 59.38 88 PRO A CA 1
ATOM 691 C C . PRO A 1 88 ? -9.146 -25.967 8.958 1.00 59.38 88 PRO A C 1
ATOM 693 O O . PRO A 1 88 ? -8.815 -26.598 7.953 1.00 59.38 88 PRO A O 1
ATOM 696 N N . ALA A 1 89 ? -8.799 -26.285 10.209 1.00 55.97 89 ALA A N 1
ATOM 697 C CA . ALA A 1 89 ? -8.145 -27.524 10.561 1.00 55.97 89 ALA A CA 1
ATOM 698 C C . ALA A 1 89 ? -8.899 -28.608 9.808 1.00 55.97 89 ALA A C 1
ATOM 700 O O . ALA A 1 89 ? -10.120 -28.715 9.958 1.00 55.97 89 ALA A O 1
ATOM 701 N N . ALA A 1 90 ? -8.190 -29.290 8.909 1.00 51.94 90 ALA A N 1
ATOM 702 C CA . ALA A 1 90 ? -8.726 -30.429 8.207 1.00 51.94 90 ALA A CA 1
ATOM 703 C C . ALA A 1 90 ? -9.294 -31.352 9.286 1.00 51.94 90 ALA A C 1
ATOM 705 O O . ALA A 1 90 ? -8.554 -31.905 10.098 1.00 51.94 90 ALA A O 1
ATOM 706 N N . ALA A 1 91 ? -10.621 -31.406 9.352 1.00 55.53 91 ALA A N 1
ATOM 707 C CA . ALA A 1 91 ? -11.329 -32.493 9.978 1.00 55.53 91 ALA A CA 1
ATOM 708 C C . ALA A 1 91 ? -11.059 -33.695 9.071 1.00 55.53 91 ALA A C 1
ATOM 710 O O . ALA A 1 91 ? -11.761 -33.897 8.083 1.00 55.53 91 ALA A O 1
ATOM 711 N N . GLU A 1 92 ? -9.958 -34.393 9.330 1.00 53.84 92 GLU A N 1
ATOM 712 C CA . GLU A 1 92 ? -9.835 -35.790 8.941 1.00 53.84 92 GLU A CA 1
ATOM 713 C C . GLU A 1 92 ? -10.296 -36.647 10.124 1.00 53.84 92 GLU A C 1
ATOM 715 O O . GLU A 1 92 ? -9.997 -36.345 11.282 1.00 53.84 92 GLU A O 1
ATOM 720 N N . ASP A 1 93 ? -11.122 -37.621 9.754 1.00 55.59 93 ASP A N 1
ATOM 721 C CA . ASP A 1 93 ? -11.971 -38.533 10.527 1.00 55.59 93 ASP A CA 1
ATOM 722 C C . ASP A 1 93 ? -11.172 -39.592 11.308 1.00 55.59 93 ASP A C 1
ATOM 724 O O . ASP A 1 93 ? -10.192 -40.137 10.744 1.00 55.59 93 ASP A O 1
#

Radius of gyration: 28.12 Å; chains: 1; bounding box: 34×90×61 Å

Foldseek 3Di:
DDDDDDDDDDDDDDDPDPPPPPPDPPVPLPQQKFKDKQNHGPDTHNDDPVSLVVQVVCCVVPVPIWIWIAGNVVRDIGTHPPPPPPPPPPPDD

Sequence (93 aa):
MALRPATKMKAKEPEIETPRDPTHQRKKPEERYWLQVDRQTKKSFATLPPAQEAGELIKKAHPVVQVSIYDSVDCVNTLIGADPIPAPAAAED

pLDDT: mean 73.11, std 19.11, range [39.56, 94.19]

Secondary structure (DSSP, 8-state):
-PPPPPPPP-----------------------EEEEETTEEEEEESSHHHHHHHHHHHHHH-TTS-EEEEETTTTEEEESS------------